Protein AF-A0A3M1PJK9-F1 (afdb_monomer)

Secondary structure (DSSP, 8-state):
--SHHHHHHHHHHS----TT-----SS-PPPEEEEEEEE-SGGGGSTTHHHHHHHHHHHHHHHPPTT-EEEEEEESSSEEEEEEEEE-STTHHHHHHHH----SS---HHHHHHHHHHHHHH---SEEEE-

Sequence (131 aa):
MRISAFALLALAFARPFFAGKGPATAWGSQPKAVVVLLDASFSMGFEGGREKALEQAADVLSSLRTGDKVTVMQFGETTRTLVEAGKEPGGVLEQVEAGYEITNQGTEYGQALLAAEAVLFESPFEAKEIY

pLDDT: mean 79.43, std 16.09, range [38.66, 93.56]

Solvent-accessible surface area (backbone atoms only — not comparable to full-atom values): 7599 Å² total; per-residue (Å²): 143,76,58,67,66,56,54,51,49,50,51,63,70,58,51,72,83,70,80,75,80,58,83,80,63,93,59,84,80,71,57,34,36,37,34,40,62,41,79,18,16,42,76,34,69,48,95,56,32,58,60,53,52,50,52,52,49,47,55,54,47,69,71,56,53,94,74,23,24,36,25,34,31,38,27,14,70,57,69,45,78,59,37,64,78,73,35,53,55,79,69,44,58,62,46,40,69,75,61,63,65,75,36,92,38,56,77,38,65,69,64,38,50,54,52,47,50,53,58,52,66,75,42,91,46,88,45,72,49,78,83

Foldseek 3Di:
DPCVVVVVVVVVVVVVPPPDPPPPPVPDDAAEEEEEEAEQEPVCPPPVSVVVSLVVVCVVLVPHDFRHWYWYWYFAPDIGTQRDTRDRSPCVSVSCNVRRHRDHGHHDVVNVVVVQVVSRVPDPDPHYYYD

Structure (mmCIF, N/CA/C/O backbone):
data_AF-A0A3M1PJK9-F1
#
_entry.id   AF-A0A3M1PJK9-F1
#
loop_
_atom_site.group_PDB
_atom_site.id
_atom_site.type_symbol
_atom_site.label_atom_id
_atom_site.label_alt_id
_atom_site.label_comp_id
_atom_site.label_asym_id
_atom_site.label_entity_id
_atom_site.label_seq_id
_atom_site.pdbx_PDB_ins_code
_atom_site.Cartn_x
_atom_site.Cartn_y
_atom_site.Cartn_z
_atom_site.occupancy
_atom_site.B_iso_or_equiv
_atom_site.auth_seq_id
_atom_site.auth_comp_id
_atom_site.auth_asym_id
_atom_site.auth_atom_id
_atom_site.pdbx_PDB_model_num
ATOM 1 N N . MET A 1 1 ? -14.010 -5.236 -34.464 1.00 48.84 1 MET A N 1
ATOM 2 C CA . MET A 1 1 ? -14.630 -5.945 -33.321 1.00 48.84 1 MET A CA 1
ATOM 3 C C . MET A 1 1 ? -13.647 -6.962 -32.721 1.00 48.84 1 MET A C 1
ATOM 5 O O . MET A 1 1 ? -13.830 -8.156 -32.892 1.00 48.84 1 MET A O 1
ATOM 9 N N . ARG A 1 2 ? -12.549 -6.513 -32.091 1.00 55.88 2 ARG A N 1
ATOM 10 C CA . ARG A 1 2 ? -11.578 -7.397 -31.393 1.00 55.88 2 ARG A CA 1
ATOM 11 C C . ARG A 1 2 ? -11.090 -6.836 -30.047 1.00 55.88 2 ARG A C 1
ATOM 13 O O . ARG A 1 2 ? -10.334 -7.497 -29.356 1.00 55.88 2 ARG A O 1
ATOM 20 N N . ILE A 1 3 ? -11.537 -5.636 -29.669 1.00 57.78 3 ILE A N 1
ATOM 21 C CA . ILE A 1 3 ? -11.106 -4.940 -28.443 1.00 57.78 3 ILE A CA 1
ATOM 22 C C . ILE A 1 3 ? -12.074 -5.217 -27.279 1.00 57.78 3 ILE A C 1
ATOM 24 O O . ILE A 1 3 ? -11.685 -5.153 -26.121 1.00 57.78 3 ILE A O 1
ATOM 28 N N . SER A 1 4 ? -13.315 -5.623 -27.566 1.00 55.41 4 SER A N 1
ATOM 29 C CA . SER A 1 4 ? -14.343 -5.858 -26.544 1.00 55.41 4 SER A CA 1
ATOM 30 C C . SER A 1 4 ? -13.980 -6.988 -25.573 1.00 55.41 4 SER A C 1
ATOM 32 O O . SER A 1 4 ? -14.262 -6.881 -24.387 1.00 55.41 4 SER A O 1
ATOM 34 N N . ALA A 1 5 ? -13.308 -8.043 -26.045 1.00 59.41 5 ALA A N 1
ATOM 35 C CA . ALA A 1 5 ? -12.879 -9.150 -25.187 1.00 59.41 5 ALA A CA 1
ATOM 36 C C . ALA A 1 5 ? -11.737 -8.743 -24.239 1.00 59.41 5 ALA A C 1
ATOM 38 O O . ALA A 1 5 ? -11.745 -9.122 -23.072 1.00 59.41 5 ALA A O 1
ATOM 39 N N . PHE A 1 6 ? -10.798 -7.917 -24.712 1.00 57.72 6 PHE A N 1
ATOM 40 C CA . PHE A 1 6 ? -9.717 -7.388 -23.879 1.00 57.72 6 PHE A CA 1
ATOM 41 C C . PHE A 1 6 ? -10.218 -6.353 -22.874 1.00 57.72 6 PHE A C 1
ATOM 43 O O . PHE A 1 6 ? -9.760 -6.362 -21.741 1.00 57.72 6 PHE A O 1
ATOM 50 N N . ALA A 1 7 ? -11.201 -5.524 -23.239 1.00 62.16 7 ALA A N 1
ATOM 51 C CA . ALA A 1 7 ? -11.848 -4.615 -22.293 1.00 62.16 7 ALA A CA 1
ATOM 52 C C . ALA A 1 7 ? -12.569 -5.378 -21.168 1.00 62.16 7 ALA A C 1
ATOM 54 O O . ALA A 1 7 ? -12.483 -4.977 -20.016 1.00 62.16 7 ALA A O 1
ATOM 55 N N . LEU A 1 8 ? -13.224 -6.505 -21.475 1.00 62.59 8 LEU A N 1
ATOM 56 C CA . LEU A 1 8 ? -13.864 -7.358 -20.466 1.00 62.59 8 LEU A CA 1
ATOM 57 C C . LEU A 1 8 ? -12.847 -8.080 -19.574 1.00 62.59 8 LEU A C 1
ATOM 59 O O . LEU A 1 8 ? -13.089 -8.217 -18.380 1.00 62.59 8 LEU A O 1
ATOM 63 N N . LEU A 1 9 ? -11.703 -8.497 -20.124 1.00 61.38 9 LEU A N 1
ATOM 64 C CA . LEU A 1 9 ? -10.612 -9.092 -19.348 1.00 61.38 9 LEU A CA 1
ATOM 65 C C . LEU A 1 9 ? -9.933 -8.048 -18.449 1.00 61.38 9 LEU A C 1
ATOM 67 O O . LEU A 1 9 ? -9.706 -8.307 -17.272 1.00 61.38 9 LEU A O 1
ATOM 71 N N . ALA A 1 10 ? -9.689 -6.847 -18.977 1.00 60.12 10 ALA A N 1
ATOM 72 C CA . ALA A 1 10 ? -9.209 -5.709 -18.208 1.00 60.12 10 ALA A CA 1
ATOM 73 C C . ALA A 1 10 ? -10.199 -5.335 -17.101 1.00 60.12 10 ALA A C 1
ATOM 75 O O . ALA A 1 10 ? -9.753 -5.081 -16.000 1.00 60.12 10 ALA A O 1
ATOM 76 N N . LEU A 1 11 ? -11.519 -5.383 -17.328 1.00 57.31 11 LEU A N 1
ATOM 77 C CA . LEU A 1 11 ? -12.526 -5.160 -16.278 1.00 57.31 11 LEU A CA 1
ATOM 78 C C . LEU A 1 11 ? -12.592 -6.309 -15.254 1.00 57.31 11 LEU A C 1
ATOM 80 O O . LEU A 1 11 ? -12.903 -6.081 -14.088 1.00 57.31 11 LEU A O 1
ATOM 84 N N . ALA A 1 12 ? -12.317 -7.544 -15.686 1.00 55.03 12 ALA A N 1
ATOM 85 C CA . ALA A 1 12 ? -12.294 -8.724 -14.825 1.00 55.03 12 ALA A CA 1
ATOM 86 C C . ALA A 1 12 ? -11.057 -8.767 -13.908 1.00 55.03 12 ALA A C 1
ATOM 88 O O . ALA A 1 12 ? -11.158 -9.286 -12.798 1.00 55.03 12 ALA A O 1
ATOM 89 N N . PHE A 1 13 ? -9.920 -8.206 -14.345 1.00 53.56 13 PHE A N 1
ATOM 90 C CA . PHE A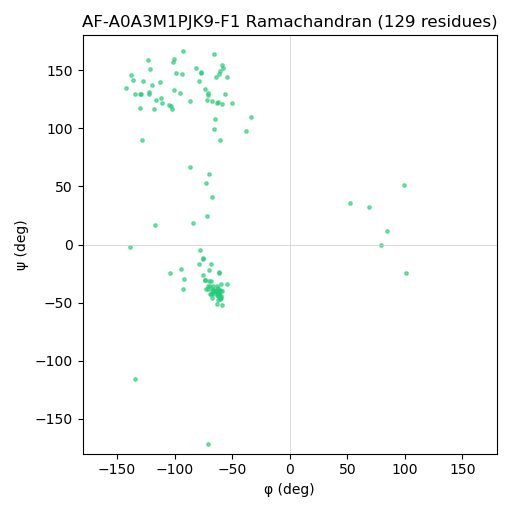 1 13 ? -8.708 -8.018 -13.529 1.00 53.56 13 PHE A CA 1
ATOM 91 C C . PHE A 1 13 ? -8.649 -6.668 -12.821 1.00 53.56 13 PHE A C 1
ATOM 93 O O . PHE A 1 13 ? -8.172 -6.605 -11.696 1.00 53.56 13 PHE A O 1
ATOM 100 N N . ALA A 1 14 ? -9.241 -5.619 -13.391 1.00 49.09 14 ALA A N 1
ATOM 101 C CA . ALA A 1 14 ? -9.563 -4.380 -12.691 1.00 49.09 14 ALA A CA 1
ATOM 102 C C . ALA A 1 14 ? -10.729 -4.586 -11.727 1.00 49.09 14 ALA A C 1
ATOM 104 O O . ALA A 1 14 ? -11.420 -3.611 -11.450 1.00 49.09 14 ALA A O 1
ATOM 105 N N . ARG A 1 15 ? -10.949 -5.838 -11.270 1.00 42.66 15 ARG A N 1
ATOM 106 C CA . ARG A 1 15 ? -11.836 -6.245 -10.190 1.00 42.66 15 ARG A CA 1
ATOM 107 C C . ARG A 1 15 ? -11.702 -5.154 -9.141 1.00 42.66 15 ARG A C 1
ATOM 109 O O . ARG A 1 15 ? -10.710 -5.154 -8.413 1.00 42.66 15 ARG A O 1
ATOM 116 N N . PRO A 1 16 ? -12.628 -4.183 -9.116 1.00 43.34 16 PRO A N 1
ATOM 117 C CA . PRO A 1 16 ? -12.522 -3.120 -8.156 1.00 43.34 16 PRO A CA 1
ATOM 118 C C . PRO A 1 16 ? -12.632 -3.868 -6.845 1.00 43.34 16 PRO A C 1
ATOM 120 O O . PRO A 1 16 ? -13.559 -4.670 -6.668 1.00 43.34 16 PRO A O 1
ATOM 123 N N . PHE A 1 17 ? -11.621 -3.728 -5.999 1.00 46.59 17 PHE A N 1
ATOM 124 C CA . PHE A 1 17 ? -11.563 -4.369 -4.699 1.00 46.59 17 PHE A CA 1
ATOM 125 C C . PHE A 1 17 ? -12.613 -3.689 -3.804 1.00 46.59 17 PHE A C 1
ATOM 127 O O . PHE A 1 17 ? -12.324 -3.098 -2.777 1.00 46.59 17 PHE A O 1
ATOM 134 N N . PHE A 1 18 ? -13.889 -3.762 -4.195 1.00 49.50 18 PHE A N 1
ATOM 135 C CA . PHE A 1 18 ? -15.044 -3.593 -3.334 1.00 49.50 18 PHE A CA 1
ATOM 136 C C . PHE A 1 18 ? -15.154 -4.851 -2.464 1.00 49.50 18 PHE A C 1
ATOM 138 O O . PHE A 1 18 ? -16.190 -5.516 -2.424 1.00 49.50 18 PHE A O 1
ATOM 145 N N . ALA A 1 19 ? -14.069 -5.212 -1.778 1.00 42.50 19 ALA A N 1
ATOM 146 C CA . ALA A 1 19 ? -14.172 -6.026 -0.590 1.00 42.50 19 ALA A CA 1
ATOM 147 C C . ALA A 1 19 ? -14.902 -5.155 0.443 1.00 42.50 19 ALA A C 1
ATOM 149 O O . ALA A 1 19 ? -14.334 -4.237 1.018 1.00 42.50 19 ALA A O 1
ATOM 150 N N . GLY A 1 20 ? -16.211 -5.379 0.591 1.00 41.50 20 GLY A N 1
ATOM 151 C CA . GLY A 1 20 ? -16.976 -4.834 1.712 1.00 41.50 20 GLY A CA 1
ATOM 152 C C . GLY A 1 20 ? -17.796 -3.567 1.459 1.00 41.50 20 GLY A C 1
ATOM 153 O O . GLY A 1 20 ? -17.799 -2.674 2.295 1.00 41.50 20 GLY A O 1
ATOM 154 N N . LYS A 1 21 ? -18.632 -3.516 0.414 1.00 42.66 21 LYS A N 1
ATOM 155 C CA . LYS A 1 21 ? -19.955 -2.876 0.593 1.00 42.66 21 LYS A CA 1
ATOM 156 C C . LYS A 1 21 ? -20.944 -3.918 1.112 1.00 42.66 21 LYS A C 1
ATOM 158 O O . LYS A 1 21 ? -21.887 -4.304 0.428 1.00 42.66 21 LYS A O 1
ATOM 163 N N . GLY A 1 22 ? -20.712 -4.379 2.343 1.00 42.59 22 GLY A N 1
ATOM 164 C CA . GLY A 1 22 ? -21.838 -4.784 3.180 1.00 42.59 22 GLY A CA 1
ATOM 165 C C . GLY A 1 22 ? -22.737 -3.557 3.375 1.00 42.59 22 GLY A C 1
ATOM 166 O O . GLY A 1 22 ? -22.224 -2.433 3.317 1.00 42.59 22 GLY A O 1
ATOM 167 N N . PRO A 1 23 ? -24.062 -3.716 3.535 1.00 38.66 23 PRO A N 1
ATOM 168 C CA . PRO A 1 23 ? -24.924 -2.581 3.836 1.00 38.66 23 PRO A CA 1
ATOM 169 C C . PRO A 1 23 ? -24.308 -1.833 5.015 1.00 38.66 23 PRO A C 1
ATOM 171 O O . PRO A 1 23 ? -24.047 -2.436 6.053 1.00 38.66 23 PRO A O 1
ATOM 174 N N . ALA A 1 24 ? -24.009 -0.548 4.812 1.00 44.88 24 ALA A N 1
ATOM 175 C CA . ALA A 1 24 ? -23.485 0.325 5.843 1.00 44.88 24 ALA A CA 1
ATOM 176 C C . ALA A 1 24 ? -24.524 0.389 6.966 1.00 44.88 24 ALA A C 1
ATOM 178 O O . ALA A 1 24 ? -25.438 1.212 6.951 1.00 44.88 24 ALA A O 1
ATOM 179 N N . THR A 1 25 ? -24.418 -0.519 7.930 1.00 40.47 25 THR A N 1
ATOM 180 C CA . THR A 1 25 ? -25.070 -0.356 9.214 1.00 40.47 25 THR A CA 1
ATOM 181 C C . THR A 1 25 ? -24.407 0.859 9.830 1.00 40.47 25 THR A C 1
ATOM 183 O O . THR A 1 25 ? -23.234 0.826 10.194 1.00 40.47 25 THR A O 1
ATOM 186 N N . ALA A 1 26 ? -25.159 1.954 9.880 1.00 44.25 26 ALA A N 1
ATOM 187 C CA . ALA A 1 26 ? -24.801 3.229 10.487 1.00 44.25 26 ALA A CA 1
ATOM 188 C C . ALA A 1 26 ? -24.686 3.133 12.026 1.00 44.25 26 ALA A C 1
ATOM 190 O O . ALA A 1 26 ? -25.121 4.022 12.753 1.00 44.25 26 ALA A O 1
ATOM 191 N N . TRP A 1 27 ? -24.106 2.041 12.523 1.00 40.69 27 TRP A N 1
ATOM 192 C CA . TRP A 1 27 ? -23.641 1.841 13.886 1.00 40.69 27 TRP A CA 1
ATOM 193 C C . TRP A 1 27 ? -22.138 1.624 13.791 1.00 40.69 27 TRP A C 1
ATOM 195 O O . TRP A 1 27 ? -21.690 0.723 13.089 1.00 40.69 27 TRP A O 1
ATOM 205 N N . GLY A 1 28 ? -21.389 2.547 14.400 1.00 51.06 28 GLY A N 1
ATOM 206 C CA . GLY A 1 28 ? -19.968 2.803 14.164 1.00 51.06 28 GLY A CA 1
ATOM 207 C C . GLY A 1 28 ? -19.151 1.562 13.828 1.00 51.06 28 GLY A C 1
ATOM 208 O O . GLY A 1 28 ? -18.911 0.721 14.687 1.00 51.06 28 GLY A O 1
ATOM 209 N N . SER A 1 29 ? -18.706 1.468 12.572 1.00 63.22 29 SER A N 1
ATOM 210 C CA . SER A 1 29 ? -17.739 0.447 12.178 1.00 63.22 29 SER A CA 1
ATOM 211 C C . SER A 1 29 ? -16.488 0.630 13.037 1.00 63.22 29 SER A C 1
ATOM 213 O O . SER A 1 29 ? -15.916 1.727 13.052 1.00 63.22 29 SER A O 1
ATOM 215 N N . GLN A 1 30 ? -16.140 -0.425 13.778 1.00 77.19 30 GLN A N 1
ATOM 216 C CA . GLN A 1 30 ? -14.979 -0.471 14.658 1.00 77.19 30 GLN A CA 1
ATOM 217 C C . GLN A 1 30 ? -13.697 -0.192 13.865 1.00 77.19 30 GLN A C 1
ATOM 219 O O . GLN A 1 30 ? -13.656 -0.473 12.662 1.00 77.19 30 GLN A O 1
ATOM 224 N N . PRO A 1 31 ? -12.660 0.358 14.519 1.00 85.94 31 PRO A N 1
ATOM 225 C CA . PRO A 1 31 ? -11.363 0.517 13.885 1.00 85.94 31 PRO A CA 1
ATOM 226 C C . PRO A 1 31 ? -10.850 -0.813 13.325 1.00 85.94 31 PRO A C 1
ATOM 228 O O . PRO A 1 31 ? -11.075 -1.871 13.924 1.00 85.94 31 PRO A O 1
ATOM 231 N N . LYS A 1 32 ? -10.159 -0.752 12.189 1.00 89.12 32 LYS A N 1
ATOM 232 C CA . LYS A 1 32 ? -9.620 -1.931 11.500 1.00 89.12 32 LYS A CA 1
ATOM 233 C C . LYS A 1 32 ? -8.112 -1.854 11.295 1.00 89.12 32 LYS A C 1
ATOM 235 O O . LYS A 1 32 ? -7.527 -0.771 11.291 1.00 89.12 32 LYS A O 1
ATOM 240 N N . ALA A 1 33 ? -7.499 -3.017 11.101 1.00 90.69 33 ALA A N 1
ATOM 241 C CA . ALA A 1 33 ? -6.118 -3.146 10.659 1.00 90.69 33 ALA A CA 1
ATOM 242 C C . ALA A 1 33 ? -6.065 -3.329 9.141 1.00 90.69 33 ALA A C 1
ATOM 244 O O . ALA A 1 33 ? -6.765 -4.178 8.591 1.00 90.69 33 ALA A O 1
ATOM 245 N N . VAL A 1 34 ? -5.230 -2.541 8.475 1.00 91.56 34 VAL A N 1
ATOM 246 C CA . VAL A 1 34 ? -5.120 -2.496 7.019 1.00 91.56 34 VAL A CA 1
ATOM 247 C C . VAL A 1 34 ? -3.660 -2.650 6.621 1.00 91.56 34 VAL A C 1
ATOM 249 O O . VAL A 1 34 ? -2.803 -1.932 7.132 1.00 91.56 34 VAL A O 1
ATOM 252 N N . VAL A 1 35 ? -3.373 -3.562 5.696 1.00 92.31 35 VAL A N 1
ATOM 253 C CA . VAL A 1 35 ? -2.062 -3.652 5.043 1.00 92.31 35 VAL A CA 1
ATOM 254 C C . VAL A 1 35 ? -2.220 -3.264 3.580 1.00 92.31 35 VAL A C 1
ATOM 256 O O . VAL A 1 35 ? -3.060 -3.827 2.890 1.00 92.31 35 VAL A O 1
ATOM 259 N N . VAL A 1 36 ? -1.422 -2.306 3.114 1.00 92.31 36 VAL A N 1
ATOM 260 C CA . VAL A 1 36 ? -1.364 -1.904 1.701 1.00 92.31 36 VAL A CA 1
ATOM 261 C C . VAL A 1 36 ? -0.081 -2.462 1.094 1.00 92.31 36 VAL A C 1
ATOM 263 O O . VAL A 1 36 ? 1.013 -2.141 1.569 1.00 92.31 36 VAL A O 1
ATOM 266 N N . LEU A 1 37 ? -0.211 -3.295 0.064 1.00 92.62 37 LEU A N 1
ATOM 267 C CA . LEU A 1 37 ? 0.896 -3.902 -0.666 1.00 92.62 37 LEU A CA 1
ATOM 268 C C . LEU A 1 37 ? 1.116 -3.164 -1.995 1.00 92.62 37 LEU A C 1
ATOM 270 O O . LEU A 1 37 ? 0.273 -3.185 -2.886 1.00 92.62 37 LEU A O 1
ATOM 274 N N . LEU A 1 38 ? 2.283 -2.542 -2.159 1.00 91.75 38 LEU A N 1
ATOM 275 C CA . LEU A 1 38 ? 2.656 -1.819 -3.375 1.00 91.75 38 LEU A CA 1
ATOM 276 C C . LEU A 1 38 ? 3.637 -2.634 -4.216 1.00 91.75 38 LEU A C 1
ATOM 278 O O . LEU A 1 38 ? 4.752 -2.920 -3.779 1.00 91.75 38 LEU A O 1
ATOM 282 N N . ASP A 1 39 ? 3.241 -2.972 -5.441 1.00 90.50 39 ASP A N 1
ATOM 283 C CA . ASP A 1 39 ? 4.124 -3.651 -6.391 1.00 90.50 39 ASP A CA 1
ATOM 284 C C . ASP A 1 39 ? 5.247 -2.695 -6.814 1.00 90.50 39 ASP A C 1
ATOM 286 O O . ASP A 1 39 ? 4.998 -1.590 -7.288 1.00 90.50 39 ASP A O 1
ATOM 290 N N . ALA A 1 40 ? 6.492 -3.104 -6.614 1.00 89.81 40 ALA A N 1
ATOM 291 C CA . ALA A 1 40 ? 7.701 -2.367 -6.951 1.00 89.81 40 ALA A CA 1
ATOM 292 C C . ALA A 1 40 ? 8.543 -3.108 -8.002 1.00 89.81 40 ALA A C 1
ATOM 294 O O . ALA A 1 40 ? 9.731 -2.829 -8.143 1.00 89.81 40 ALA A O 1
ATOM 295 N N . SER A 1 41 ? 7.978 -4.085 -8.708 1.00 88.31 41 SER A N 1
ATOM 296 C CA . SER A 1 41 ? 8.675 -4.857 -9.739 1.00 88.31 41 SER A CA 1
ATOM 297 C C . SER A 1 41 ? 9.078 -4.011 -10.949 1.00 88.31 41 SER A C 1
ATOM 299 O O . SER A 1 41 ? 8.540 -2.931 -11.199 1.00 88.31 41 SER A O 1
ATOM 301 N N . PHE A 1 42 ? 9.990 -4.542 -11.766 1.00 83.31 42 PHE A N 1
ATOM 302 C CA . PHE A 1 42 ? 10.504 -3.853 -12.953 1.00 83.31 42 PHE A CA 1
ATOM 303 C C . PHE A 1 42 ? 9.400 -3.389 -13.920 1.00 83.31 42 PHE A C 1
ATOM 305 O O . PHE A 1 42 ? 9.508 -2.319 -14.520 1.00 83.31 42 PHE A O 1
ATOM 312 N N . SER A 1 43 ? 8.304 -4.146 -14.048 1.00 80.31 43 SER A N 1
ATOM 313 C CA . SER A 1 43 ? 7.163 -3.778 -14.898 1.00 80.31 43 SER A CA 1
ATOM 314 C C . SER A 1 43 ? 6.475 -2.477 -14.482 1.00 80.31 43 SER A C 1
ATOM 316 O O . SER A 1 43 ? 5.894 -1.806 -15.332 1.00 80.31 43 SER A O 1
ATOM 318 N N . MET A 1 44 ? 6.578 -2.082 -13.212 1.00 83.06 44 MET A N 1
ATOM 319 C CA . MET A 1 44 ? 5.969 -0.854 -12.693 1.00 83.06 44 MET A CA 1
ATOM 320 C C . MET A 1 44 ? 6.727 0.416 -13.107 1.00 83.06 44 MET A C 1
ATOM 322 O O . MET A 1 44 ? 6.201 1.521 -12.983 1.00 83.06 44 MET A O 1
ATOM 326 N N . GLY A 1 45 ? 7.944 0.280 -13.643 1.00 78.38 45 GLY A N 1
ATOM 327 C CA . GLY A 1 45 ? 8.721 1.402 -14.178 1.00 78.38 45 GLY A CA 1
ATOM 328 C C . GLY A 1 45 ? 8.229 1.913 -15.535 1.00 78.38 45 GLY A C 1
ATOM 329 O O . GLY A 1 45 ? 8.660 2.974 -15.986 1.00 78.38 45 GLY A O 1
ATOM 330 N N . PHE A 1 46 ? 7.330 1.183 -16.198 1.00 76.44 46 PHE A N 1
ATOM 331 C CA . PHE A 1 46 ? 6.792 1.562 -17.502 1.00 76.44 46 PHE A CA 1
ATOM 332 C C . PHE A 1 46 ? 5.481 2.350 -17.356 1.00 76.44 46 PHE A C 1
ATOM 334 O O . PHE A 1 46 ? 4.690 2.116 -16.448 1.00 76.44 46 PHE A O 1
ATOM 341 N N . GLU A 1 47 ? 5.246 3.299 -18.269 1.00 79.00 47 GLU A N 1
ATOM 342 C CA . GLU A 1 47 ? 3.981 4.050 -18.401 1.00 79.00 47 GLU A CA 1
ATOM 343 C C . GLU A 1 47 ? 3.454 4.730 -17.117 1.00 79.00 47 GLU A C 1
ATOM 345 O O . GLU A 1 47 ? 2.237 4.807 -16.893 1.00 79.00 47 GLU A O 1
ATOM 350 N N . GLY A 1 48 ? 4.362 5.232 -16.275 1.00 82.06 48 GLY A N 1
ATOM 351 C CA . GLY A 1 48 ? 4.008 5.937 -15.040 1.00 82.06 48 GLY A CA 1
ATOM 352 C C . GLY A 1 48 ? 3.382 5.033 -13.973 1.00 82.06 48 GLY A C 1
ATOM 353 O O . GLY A 1 48 ? 2.470 5.445 -13.256 1.00 82.06 48 GLY A O 1
ATOM 354 N N . GLY A 1 49 ? 3.793 3.760 -13.915 1.00 85.19 49 GLY A N 1
ATOM 355 C CA . GLY A 1 49 ? 3.276 2.798 -12.940 1.00 85.19 49 GLY A CA 1
ATOM 356 C C . GLY A 1 49 ? 3.526 3.223 -11.492 1.00 85.19 49 GLY A C 1
ATOM 357 O O . GLY A 1 49 ? 2.656 3.019 -10.649 1.00 85.19 49 GLY A O 1
ATOM 358 N N . ARG A 1 50 ? 4.649 3.902 -11.217 1.00 86.94 50 ARG A N 1
ATOM 359 C CA . ARG A 1 50 ? 4.929 4.494 -9.902 1.00 86.94 50 ARG A CA 1
ATOM 360 C C . ARG A 1 50 ? 3.851 5.499 -9.501 1.00 86.94 50 ARG A C 1
ATOM 362 O O . ARG A 1 50 ? 3.307 5.405 -8.407 1.00 86.94 50 ARG A O 1
ATOM 369 N N . GLU A 1 51 ? 3.559 6.460 -10.370 1.00 87.69 51 GLU A N 1
ATOM 370 C CA . GLU A 1 51 ? 2.593 7.526 -10.103 1.00 87.69 51 GLU A CA 1
ATOM 371 C C . GLU A 1 51 ? 1.194 6.943 -9.896 1.00 87.69 51 GLU A C 1
ATOM 373 O O . GLU A 1 51 ? 0.517 7.311 -8.942 1.00 87.69 51 GLU A O 1
ATOM 378 N N . LYS A 1 52 ? 0.801 5.962 -10.718 1.00 85.88 52 LYS A N 1
ATOM 379 C CA . LYS A 1 52 ? -0.477 5.248 -10.572 1.00 85.88 52 LYS A CA 1
ATOM 380 C C . LYS A 1 52 ? -0.569 4.467 -9.261 1.00 85.88 52 LYS A C 1
ATOM 382 O O . LYS A 1 52 ? -1.621 4.469 -8.631 1.00 85.88 52 LYS A O 1
ATOM 387 N N . ALA A 1 53 ? 0.508 3.802 -8.841 1.00 87.75 53 ALA A N 1
ATOM 388 C CA . ALA A 1 53 ? 0.535 3.074 -7.574 1.00 87.75 53 ALA A CA 1
ATOM 389 C C . ALA A 1 53 ? 0.405 4.025 -6.377 1.00 87.75 53 ALA A C 1
ATOM 391 O O . ALA A 1 53 ? -0.327 3.730 -5.435 1.00 87.75 53 ALA A O 1
ATOM 392 N N . LEU A 1 54 ? 1.066 5.187 -6.430 1.00 88.81 54 LEU A N 1
ATOM 393 C CA . LEU A 1 54 ? 0.940 6.225 -5.406 1.00 88.81 54 LEU A CA 1
ATOM 394 C C . LEU A 1 54 ? -0.463 6.846 -5.385 1.00 88.81 54 LEU A C 1
ATOM 396 O O . LEU A 1 54 ? -1.012 7.044 -4.306 1.00 88.81 54 LEU A O 1
ATOM 400 N N . GLU A 1 55 ? -1.068 7.091 -6.548 1.00 88.50 55 GLU A N 1
ATOM 401 C CA . GLU A 1 55 ? -2.451 7.573 -6.662 1.00 88.50 55 GLU A CA 1
ATOM 402 C C . GLU A 1 55 ? -3.439 6.571 -6.041 1.00 88.50 55 GLU A C 1
ATOM 404 O O . GLU A 1 55 ? -4.251 6.936 -5.194 1.00 88.50 55 GLU A O 1
ATOM 409 N N . GLN A 1 56 ? -3.305 5.281 -6.361 1.00 87.94 56 GLN A N 1
ATOM 410 C CA . GLN A 1 56 ? -4.126 4.224 -5.763 1.00 87.94 56 GLN A CA 1
ATOM 411 C C . GLN A 1 56 ? -3.896 4.084 -4.253 1.00 87.94 56 GLN A C 1
ATOM 413 O O . GLN A 1 56 ? -4.849 3.893 -3.495 1.00 87.94 56 GLN A O 1
ATOM 418 N N . ALA A 1 57 ? -2.648 4.208 -3.793 1.00 88.81 57 ALA A N 1
ATOM 419 C CA . ALA A 1 57 ? -2.336 4.216 -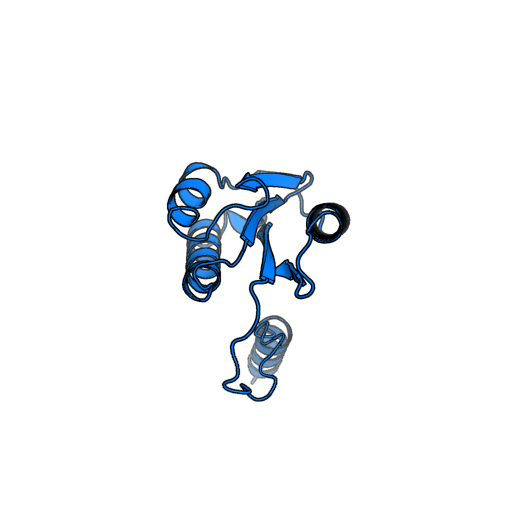2.370 1.00 88.81 57 ALA A CA 1
ATOM 420 C C . ALA A 1 57 ? -2.994 5.412 -1.665 1.00 88.81 57 ALA A C 1
ATOM 422 O O . ALA A 1 57 ? -3.571 5.246 -0.591 1.00 88.81 57 ALA A O 1
ATOM 423 N N . ALA A 1 58 ? -2.960 6.600 -2.273 1.00 88.38 58 ALA A N 1
ATOM 424 C CA . ALA A 1 58 ? -3.614 7.796 -1.752 1.00 88.38 58 ALA A CA 1
ATOM 425 C C . ALA A 1 58 ? -5.137 7.616 -1.654 1.00 88.38 58 ALA A C 1
ATOM 427 O O . ALA A 1 58 ? -5.730 7.955 -0.626 1.00 88.38 58 ALA A O 1
ATOM 428 N N . ASP A 1 59 ? -5.764 7.013 -2.664 1.00 88.00 59 ASP A N 1
ATOM 429 C CA . ASP A 1 59 ? -7.194 6.698 -2.654 1.00 88.00 59 ASP A CA 1
ATOM 430 C C . ASP A 1 59 ? -7.560 5.749 -1.502 1.00 88.00 59 ASP A C 1
ATOM 432 O O . ASP A 1 59 ? -8.506 6.011 -0.755 1.00 88.00 59 ASP A O 1
ATOM 436 N N . VAL A 1 60 ? -6.780 4.681 -1.291 1.00 87.44 60 VAL A N 1
ATOM 437 C CA . VAL A 1 60 ? -6.996 3.752 -0.169 1.00 87.44 60 VAL A CA 1
ATOM 438 C C . VAL A 1 60 ? -6.812 4.469 1.166 1.00 87.44 60 VAL A C 1
ATOM 440 O O . VAL A 1 60 ? -7.709 4.418 2.008 1.00 87.44 60 VAL A O 1
ATOM 443 N N . LEU A 1 61 ? -5.698 5.178 1.358 1.00 86.75 61 LEU A N 1
ATOM 444 C CA . LEU A 1 61 ? -5.378 5.868 2.610 1.00 86.75 61 LEU A CA 1
ATOM 445 C C . LEU A 1 61 ? -6.399 6.960 2.956 1.00 86.75 61 LEU A C 1
ATOM 447 O O . LEU A 1 61 ? -6.750 7.111 4.125 1.00 86.75 61 LEU A O 1
ATOM 451 N N . SER A 1 62 ? -6.916 7.683 1.958 1.00 87.44 62 SER A N 1
ATOM 452 C CA . SER A 1 62 ? -7.947 8.713 2.151 1.00 87.44 62 SER A CA 1
ATOM 453 C C . SER A 1 62 ? -9.320 8.141 2.520 1.00 87.44 62 SER A C 1
ATOM 455 O O . SER A 1 62 ? -10.140 8.837 3.121 1.00 87.44 62 SER A O 1
ATOM 457 N N . SER A 1 63 ? -9.571 6.866 2.204 1.00 86.88 63 SER A N 1
ATOM 458 C CA . SER A 1 63 ? -10.791 6.158 2.603 1.00 86.88 63 SER A CA 1
ATOM 459 C C . SER A 1 63 ? -10.764 5.668 4.058 1.00 86.88 63 SER A C 1
ATOM 461 O O . SER A 1 63 ? -11.817 5.344 4.620 1.00 86.88 63 SER A O 1
ATOM 463 N N . LEU A 1 64 ? -9.577 5.614 4.679 1.00 86.50 64 LEU A N 1
ATOM 464 C CA . LEU A 1 64 ? -9.402 5.175 6.061 1.00 86.50 64 LEU A CA 1
ATOM 465 C C . LEU A 1 64 ? -9.822 6.268 7.045 1.00 86.50 64 LEU A C 1
ATOM 467 O O . LEU A 1 64 ? -9.682 7.466 6.798 1.00 86.50 64 LEU A O 1
ATOM 471 N N . ARG A 1 65 ? -10.340 5.849 8.198 1.00 86.31 65 ARG A N 1
ATOM 472 C CA . ARG A 1 65 ? -10.812 6.759 9.247 1.00 86.31 65 ARG A CA 1
ATOM 473 C C . ARG A 1 65 ? -9.772 6.896 10.350 1.00 86.31 65 ARG A C 1
ATOM 475 O O . ARG A 1 65 ? -8.926 6.031 10.560 1.00 86.31 65 ARG A O 1
ATOM 482 N N . THR A 1 66 ? -9.881 7.973 11.121 1.00 83.62 66 THR A N 1
ATOM 483 C CA . THR A 1 66 ? -9.119 8.122 12.365 1.00 83.62 66 THR A CA 1
ATOM 484 C C . THR A 1 66 ? -9.388 6.934 13.291 1.00 83.62 66 THR A C 1
ATOM 486 O O . THR A 1 66 ? -10.542 6.592 13.549 1.00 83.62 66 THR A O 1
ATOM 489 N N . GLY A 1 67 ? -8.318 6.313 13.787 1.00 85.75 67 GLY A N 1
ATOM 490 C CA . GLY A 1 67 ? -8.369 5.096 14.598 1.00 85.75 67 GLY A CA 1
ATOM 491 C C . GLY A 1 67 ? -8.036 3.817 13.827 1.00 85.75 67 GLY A C 1
ATOM 492 O O . GLY A 1 67 ? -7.536 2.881 14.453 1.00 85.75 67 GLY A O 1
ATOM 493 N N . ASP A 1 68 ? -8.228 3.791 12.502 1.00 89.25 68 ASP A N 1
ATOM 494 C CA . ASP A 1 68 ? -7.757 2.683 11.665 1.00 89.25 68 ASP A CA 1
ATOM 495 C C . ASP A 1 68 ? -6.228 2.618 11.713 1.00 89.25 68 ASP A C 1
ATOM 497 O O . ASP A 1 68 ? -5.543 3.642 11.817 1.00 89.25 68 ASP A O 1
ATOM 501 N N . LYS A 1 69 ? -5.688 1.402 11.677 1.00 91.50 69 LYS A N 1
ATOM 502 C CA . LYS A 1 69 ? -4.250 1.161 11.729 1.00 91.50 69 LYS A CA 1
ATOM 503 C C . LYS A 1 69 ? -3.772 0.651 10.393 1.00 91.50 69 LYS A C 1
ATOM 505 O O . LYS A 1 69 ? -4.243 -0.384 9.933 1.00 91.50 69 LYS A O 1
ATOM 510 N N . VAL A 1 70 ? -2.830 1.368 9.798 1.00 92.88 70 VAL A N 1
ATOM 511 C CA . VAL A 1 70 ? -2.282 1.037 8.49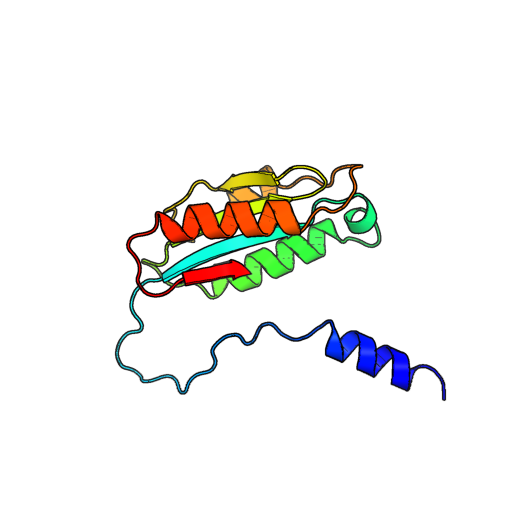1 1.00 92.88 70 VAL A CA 1
ATOM 512 C C . VAL A 1 70 ? -0.821 0.620 8.597 1.00 92.88 70 VAL A C 1
ATOM 514 O O . VAL A 1 70 ? -0.039 1.202 9.350 1.00 92.88 70 VAL A O 1
ATOM 517 N N . THR A 1 71 ? -0.483 -0.393 7.814 1.00 92.62 71 THR A N 1
ATOM 518 C CA . THR A 1 71 ? 0.877 -0.808 7.478 1.00 92.62 71 THR A CA 1
ATOM 519 C C . THR A 1 71 ? 1.005 -0.698 5.967 1.00 92.62 71 THR A C 1
ATOM 521 O O . THR A 1 71 ? 0.097 -1.110 5.245 1.00 92.62 71 THR A O 1
ATOM 524 N N . VAL A 1 72 ? 2.120 -0.177 5.466 1.00 92.69 72 VAL A N 1
ATOM 525 C CA . VAL A 1 72 ? 2.377 -0.138 4.020 1.00 92.69 72 VAL A CA 1
ATOM 526 C C . VAL A 1 72 ? 3.669 -0.872 3.732 1.00 92.69 72 VAL A C 1
ATOM 528 O O . VAL A 1 72 ? 4.695 -0.618 4.367 1.00 92.69 72 VAL A O 1
ATOM 531 N N . MET A 1 73 ? 3.619 -1.786 2.774 1.00 92.81 73 MET A N 1
ATOM 532 C CA . MET A 1 73 ? 4.752 -2.596 2.357 1.00 92.81 73 MET A CA 1
ATOM 533 C C . MET A 1 73 ? 4.900 -2.463 0.849 1.00 92.81 73 MET A C 1
ATOM 535 O O . MET A 1 73 ? 3.911 -2.449 0.125 1.00 92.81 73 MET A O 1
ATOM 539 N N . GLN A 1 74 ? 6.134 -2.383 0.371 1.00 93.56 74 GLN A N 1
ATOM 540 C CA . GLN A 1 74 ? 6.426 -2.587 -1.039 1.00 93.56 74 GLN A CA 1
ATOM 541 C C . GLN A 1 74 ? 6.920 -4.012 -1.258 1.00 93.56 74 GLN A C 1
ATOM 543 O O . GLN A 1 74 ? 7.608 -4.569 -0.398 1.00 93.56 74 GLN A O 1
ATOM 548 N N . PHE A 1 75 ? 6.622 -4.590 -2.413 1.00 91.31 75 PHE A N 1
ATOM 549 C CA . PHE A 1 75 ? 7.096 -5.919 -2.767 1.00 91.31 75 PHE A CA 1
ATOM 550 C C . PHE A 1 75 ? 7.590 -5.979 -4.210 1.00 91.31 75 PHE A C 1
ATOM 552 O O . PHE A 1 75 ? 7.029 -5.374 -5.115 1.00 91.31 75 PHE A O 1
ATOM 559 N N . GLY A 1 76 ? 8.665 -6.728 -4.408 1.00 88.50 76 GLY A N 1
ATOM 560 C CA . GLY A 1 76 ? 9.135 -7.201 -5.704 1.00 88.50 76 GLY A CA 1
ATOM 561 C C . GLY A 1 76 ? 9.484 -8.670 -5.533 1.00 88.50 76 GLY A C 1
ATOM 562 O O . GLY A 1 76 ? 8.630 -9.467 -5.160 1.00 88.50 76 GLY A O 1
ATOM 563 N N . GLU A 1 77 ? 10.756 -9.020 -5.691 1.00 85.12 77 GLU A N 1
ATOM 564 C CA . GLU A 1 77 ? 11.274 -10.338 -5.296 1.00 85.12 77 GLU A CA 1
ATOM 565 C C . GLU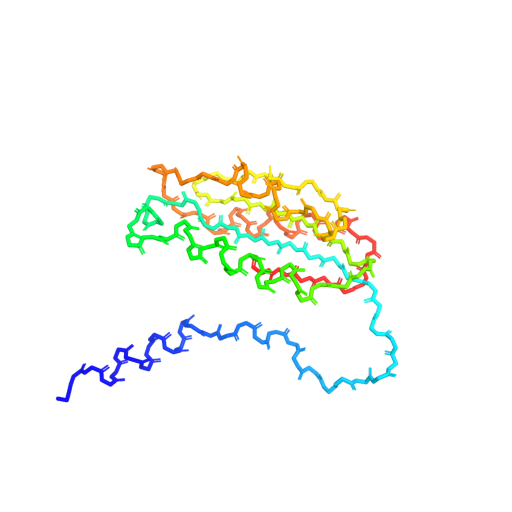 A 1 77 ? 11.425 -10.449 -3.769 1.00 85.12 77 GLU A C 1
ATOM 567 O O . GLU A 1 77 ? 11.333 -11.528 -3.188 1.00 85.12 77 GLU A O 1
ATOM 572 N N . THR A 1 78 ? 11.610 -9.307 -3.105 1.00 84.38 78 THR A N 1
ATOM 573 C CA . THR A 1 78 ? 11.619 -9.185 -1.645 1.00 84.38 78 THR A CA 1
ATOM 574 C C . THR A 1 78 ? 10.543 -8.210 -1.185 1.00 84.38 78 THR A C 1
ATOM 576 O O . THR A 1 78 ? 10.173 -7.288 -1.914 1.00 84.38 78 THR A O 1
ATOM 579 N N . THR A 1 79 ? 10.025 -8.419 0.026 1.00 90.00 79 THR A N 1
ATOM 580 C CA . THR A 1 79 ? 9.042 -7.521 0.644 1.00 90.00 79 THR A CA 1
ATOM 581 C C . THR A 1 79 ? 9.735 -6.618 1.657 1.00 90.00 79 THR A C 1
ATOM 583 O O . THR A 1 79 ? 10.522 -7.089 2.478 1.00 90.00 79 THR A O 1
ATOM 586 N N . ARG A 1 80 ? 9.440 -5.319 1.609 1.00 92.06 80 ARG A N 1
ATOM 587 C CA . ARG A 1 80 ? 9.992 -4.301 2.504 1.00 92.06 80 ARG A CA 1
ATOM 588 C C . ARG A 1 80 ? 8.870 -3.451 3.087 1.00 92.06 80 ARG A C 1
ATOM 590 O O . ARG A 1 80 ? 8.072 -2.881 2.351 1.00 92.06 80 ARG A O 1
ATOM 597 N N . THR A 1 81 ? 8.867 -3.291 4.403 1.00 92.88 81 THR A N 1
ATOM 598 C CA . THR A 1 81 ? 7.965 -2.366 5.096 1.00 92.88 81 THR A CA 1
ATOM 599 C C . THR A 1 81 ? 8.393 -0.918 4.840 1.00 92.88 81 THR A C 1
ATOM 601 O O . THR A 1 81 ? 9.546 -0.555 5.074 1.00 92.88 81 THR A O 1
ATOM 604 N N . LEU A 1 82 ? 7.471 -0.098 4.333 1.00 91.31 82 LEU A N 1
ATOM 605 C CA . LEU A 1 82 ? 7.642 1.351 4.175 1.00 91.31 82 LEU A CA 1
ATOM 606 C C . LEU A 1 82 ? 7.104 2.103 5.392 1.00 91.31 82 LEU A C 1
ATOM 608 O O . LEU A 1 82 ? 7.690 3.091 5.835 1.00 91.31 82 LEU A O 1
ATOM 612 N N . VAL A 1 83 ? 5.989 1.609 5.931 1.00 92.31 83 VAL A N 1
ATOM 613 C CA . VAL A 1 83 ? 5.300 2.168 7.090 1.00 92.31 83 VAL A CA 1
ATOM 614 C C . VAL A 1 83 ? 5.034 1.044 8.071 1.00 92.31 83 VAL A C 1
ATOM 616 O O . VAL A 1 83 ? 4.327 0.091 7.749 1.00 92.31 83 VAL A O 1
ATOM 619 N N . GLU A 1 84 ? 5.631 1.172 9.254 1.00 89.81 84 GLU A N 1
ATOM 620 C CA . GLU A 1 84 ? 5.511 0.212 10.350 1.00 89.81 84 GLU A CA 1
ATOM 621 C C . GLU A 1 84 ? 4.062 0.007 10.795 1.00 89.81 84 GLU A C 1
ATOM 623 O O . GLU A 1 84 ? 3.217 0.896 10.666 1.00 89.81 84 GLU A O 1
ATOM 628 N N . ALA A 1 85 ? 3.792 -1.160 11.376 1.00 83.12 85 ALA A N 1
ATOM 629 C CA . ALA A 1 85 ? 2.453 -1.520 11.809 1.00 83.12 85 ALA A CA 1
ATOM 630 C C . ALA A 1 85 ? 1.896 -0.577 12.886 1.00 83.12 85 ALA A C 1
ATOM 632 O O . ALA A 1 85 ? 2.614 -0.076 13.756 1.00 83.12 85 ALA A O 1
ATOM 633 N N . GLY A 1 86 ? 0.579 -0.358 12.855 1.00 77.50 86 GLY A N 1
ATOM 634 C CA . GLY A 1 86 ? -0.106 0.407 13.900 1.00 77.50 86 GLY A CA 1
ATOM 635 C C . GLY A 1 86 ? -0.077 1.927 13.716 1.00 77.50 86 GLY A C 1
ATOM 636 O O . GLY A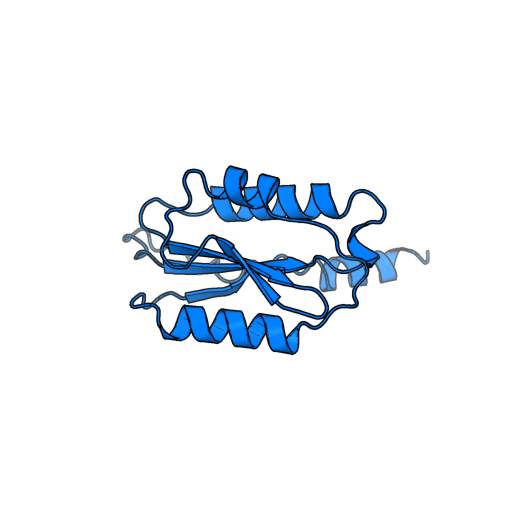 1 86 ? -0.447 2.651 14.648 1.00 77.50 86 GLY A O 1
ATOM 637 N N . LYS A 1 87 ? 0.343 2.433 12.551 1.00 87.31 87 LYS A N 1
ATOM 638 C CA . LYS A 1 87 ? 0.315 3.870 12.246 1.00 87.31 87 LYS A CA 1
ATOM 639 C C . LYS A 1 87 ? -1.095 4.332 11.901 1.00 87.31 87 LYS A C 1
ATOM 641 O O . LYS A 1 87 ? -1.904 3.569 11.384 1.00 87.31 87 LYS A O 1
ATOM 646 N N . GLU A 1 88 ? -1.401 5.581 12.230 1.00 87.56 88 GLU A N 1
ATOM 647 C CA . GLU A 1 88 ? -2.650 6.206 11.789 1.00 87.56 88 GLU A CA 1
ATOM 648 C C . GLU A 1 88 ? -2.498 6.725 10.358 1.00 87.56 88 GLU A C 1
ATOM 650 O O . GLU A 1 88 ? -1.387 7.102 9.999 1.00 87.56 88 GLU A O 1
ATOM 655 N N . PRO A 1 89 ? -3.574 6.801 9.554 1.00 84.62 89 PRO A N 1
ATOM 656 C CA . PRO A 1 89 ? -3.479 7.162 8.136 1.00 84.62 89 PRO A CA 1
ATOM 657 C C . PRO A 1 89 ? -2.903 8.563 7.869 1.00 84.62 89 PRO A C 1
ATOM 659 O O . PRO A 1 89 ? -2.372 8.824 6.790 1.00 84.62 89 PRO A O 1
ATOM 662 N N . GLY A 1 90 ? -2.989 9.480 8.840 1.00 87.00 90 GLY A N 1
ATOM 663 C CA . GLY A 1 90 ? -2.456 10.837 8.709 1.00 87.00 90 GLY A CA 1
ATOM 664 C C . GLY A 1 90 ? -0.934 10.848 8.531 1.00 87.00 90 GLY A C 1
ATOM 665 O O . GLY A 1 90 ? -0.208 10.361 9.393 1.00 87.00 90 GLY A O 1
ATOM 666 N N . GLY A 1 91 ? -0.453 11.420 7.422 1.00 85.38 91 GLY A N 1
ATOM 667 C CA . GLY A 1 91 ? 0.980 11.528 7.102 1.00 85.38 91 GLY A CA 1
ATOM 668 C C . GLY A 1 91 ? 1.618 10.249 6.542 1.00 85.38 91 GLY A C 1
ATOM 669 O O . GLY A 1 91 ? 2.795 10.249 6.196 1.00 85.38 91 GLY A O 1
ATOM 670 N N . VAL A 1 92 ? 0.853 9.159 6.405 1.00 91.00 92 VAL A N 1
ATOM 671 C CA . VAL A 1 92 ? 1.351 7.889 5.846 1.00 91.00 92 VAL A CA 1
ATOM 672 C C . VAL A 1 92 ? 1.699 8.035 4.372 1.00 91.00 92 VAL A C 1
ATOM 674 O O . VAL A 1 92 ? 2.716 7.500 3.940 1.00 91.00 92 VAL A O 1
ATOM 677 N N . LEU A 1 93 ? 0.905 8.796 3.613 1.00 90.88 93 LEU A N 1
ATOM 678 C CA . LEU A 1 93 ? 1.151 9.005 2.187 1.00 90.88 93 LEU A CA 1
ATOM 679 C C . LEU A 1 93 ? 2.518 9.655 1.935 1.00 90.88 93 LEU A C 1
ATOM 681 O O . LEU A 1 93 ? 3.266 9.160 1.107 1.00 90.88 93 LEU A O 1
ATOM 685 N N . GLU A 1 94 ? 2.890 10.677 2.708 1.00 91.00 94 GLU A N 1
ATOM 686 C CA . GLU A 1 94 ? 4.190 11.358 2.583 1.00 91.00 94 GLU A CA 1
ATOM 687 C C . GLU A 1 94 ? 5.361 10.390 2.828 1.00 91.00 94 GLU A C 1
ATOM 689 O O . GLU A 1 94 ? 6.369 10.409 2.120 1.00 91.00 94 GLU A O 1
ATOM 694 N N . GLN A 1 95 ? 5.217 9.494 3.813 1.00 91.69 95 GLN A N 1
ATOM 695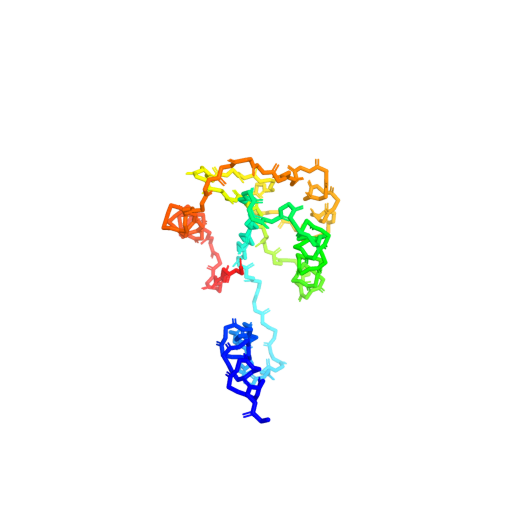 C CA . GLN A 1 95 ? 6.215 8.463 4.098 1.00 91.69 95 GLN A CA 1
ATOM 696 C C . GLN A 1 95 ? 6.307 7.429 2.966 1.00 91.69 95 GLN A C 1
ATOM 698 O O . GLN A 1 95 ? 7.405 6.987 2.620 1.00 91.69 95 GLN A O 1
ATOM 703 N N . VAL A 1 96 ? 5.171 7.051 2.377 1.00 91.56 96 VAL A N 1
ATOM 704 C CA . VAL A 1 96 ? 5.117 6.134 1.233 1.00 91.56 96 VAL A CA 1
ATOM 705 C C . VAL A 1 96 ? 5.727 6.779 -0.008 1.00 91.56 96 VAL A C 1
ATOM 707 O O . VAL A 1 96 ? 6.559 6.154 -0.652 1.00 91.56 96 VAL A O 1
ATOM 710 N N . GLU A 1 97 ? 5.393 8.029 -0.323 1.00 92.25 97 GLU A N 1
ATOM 711 C CA . GLU A 1 97 ? 5.952 8.765 -1.464 1.00 92.25 97 GLU A CA 1
ATOM 712 C C . GLU A 1 97 ? 7.477 8.886 -1.382 1.00 92.25 97 GLU A C 1
ATOM 714 O O . GLU A 1 97 ? 8.167 8.720 -2.393 1.00 92.25 97 GLU A O 1
ATOM 719 N N . ALA A 1 98 ? 7.999 9.131 -0.175 1.00 91.94 98 ALA A N 1
ATOM 720 C CA . ALA A 1 98 ? 9.430 9.231 0.083 1.00 91.94 98 ALA A CA 1
ATOM 721 C C . ALA A 1 98 ? 10.155 7.873 0.060 1.00 91.94 98 ALA A C 1
ATOM 723 O O . ALA A 1 98 ? 11.344 7.829 -0.247 1.00 91.94 98 ALA A O 1
ATOM 724 N N . GLY A 1 99 ? 9.475 6.782 0.429 1.00 88.19 99 GLY A N 1
ATOM 725 C CA . GLY A 1 99 ? 10.094 5.466 0.623 1.00 88.19 99 GLY A CA 1
ATOM 726 C C . GLY A 1 99 ? 9.856 4.450 -0.495 1.00 88.19 99 GLY A C 1
ATOM 727 O O . GLY A 1 99 ? 10.649 3.520 -0.637 1.00 88.19 99 GLY A O 1
ATOM 728 N N . TYR A 1 100 ? 8.774 4.593 -1.259 1.00 91.44 100 TYR A N 1
ATOM 729 C CA . TYR A 1 100 ? 8.426 3.693 -2.352 1.00 91.44 100 TYR A CA 1
ATOM 730 C C . TYR A 1 100 ? 9.392 3.904 -3.509 1.00 91.44 100 TYR A C 1
ATOM 732 O O . TYR A 1 100 ? 9.602 5.037 -3.937 1.00 91.44 100 TYR A O 1
ATOM 740 N N . GLU A 1 101 ? 9.971 2.836 -4.046 1.00 88.88 101 GLU A N 1
ATOM 741 C CA . GLU A 1 101 ? 10.905 2.883 -5.175 1.00 88.88 101 GLU A CA 1
ATOM 742 C C . GLU A 1 101 ? 10.686 1.689 -6.095 1.00 88.88 101 GLU A C 1
ATOM 744 O O . GLU A 1 101 ? 10.577 0.557 -5.628 1.00 88.88 101 GLU A O 1
ATOM 749 N N . ILE A 1 102 ? 10.656 1.938 -7.409 1.00 88.38 102 ILE A N 1
ATOM 750 C CA . ILE A 1 102 ? 10.600 0.855 -8.390 1.00 88.38 102 ILE A CA 1
ATOM 751 C C . ILE A 1 102 ? 11.951 0.150 -8.402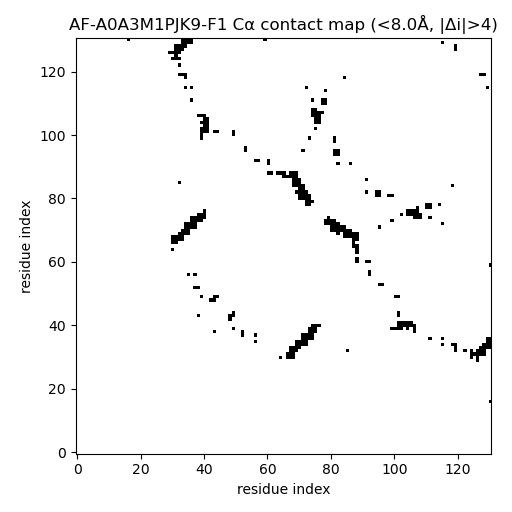 1.00 88.38 102 ILE A C 1
ATOM 753 O O . ILE A 1 102 ? 13.005 0.771 -8.541 1.00 88.38 102 ILE A O 1
ATOM 757 N N . THR A 1 103 ? 11.906 -1.164 -8.276 1.00 85.12 103 THR A N 1
ATOM 758 C CA . THR A 1 103 ? 13.064 -2.044 -8.307 1.00 85.12 103 THR A CA 1
ATOM 759 C C . THR A 1 103 ? 13.186 -2.709 -9.674 1.00 85.12 103 THR A C 1
ATOM 761 O O . THR A 1 103 ? 12.209 -2.885 -10.395 1.00 85.12 103 THR A O 1
ATOM 764 N N . ASN A 1 104 ? 14.395 -3.147 -10.025 1.00 81.06 104 ASN A N 1
ATOM 765 C CA . ASN A 1 104 ? 14.627 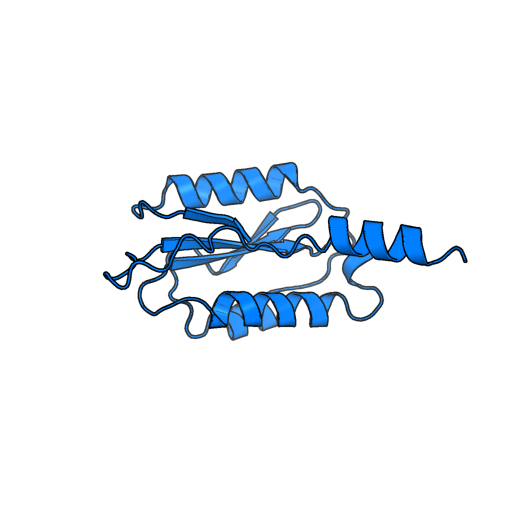-3.953 -11.230 1.00 81.06 104 ASN A CA 1
ATOM 766 C C . ASN A 1 104 ? 14.370 -5.455 -10.997 1.00 81.06 104 ASN A C 1
ATOM 768 O O . ASN A 1 104 ? 14.893 -6.290 -11.733 1.00 81.06 104 ASN A O 1
ATOM 772 N N . GLN A 1 105 ? 13.632 -5.804 -9.941 1.00 83.44 105 GLN A N 1
ATOM 773 C CA . GLN A 1 105 ? 13.373 -7.186 -9.547 1.00 83.44 105 GLN A CA 1
ATOM 774 C C . GLN A 1 105 ? 12.069 -7.714 -10.153 1.00 83.44 105 GLN A C 1
ATOM 776 O O . GLN A 1 105 ? 11.250 -6.957 -10.683 1.00 83.44 105 GLN A O 1
ATOM 781 N N . GLY A 1 106 ? 11.903 -9.037 -10.082 1.00 82.50 106 GLY A N 1
ATOM 782 C CA . GLY A 1 106 ? 10.652 -9.707 -10.430 1.00 82.50 106 GLY A CA 1
ATOM 783 C C . GLY A 1 106 ? 9.545 -9.439 -9.411 1.00 82.50 106 GLY A C 1
ATOM 784 O O . GLY A 1 106 ? 9.695 -8.623 -8.503 1.00 82.50 106 GLY A O 1
ATOM 785 N N . THR A 1 107 ? 8.434 -10.151 -9.559 1.00 85.12 107 THR A N 1
ATOM 786 C CA . THR A 1 107 ? 7.269 -10.018 -8.682 1.00 85.12 107 THR A CA 1
ATOM 787 C C . THR A 1 107 ? 7.043 -11.318 -7.933 1.00 85.12 107 THR A C 1
ATOM 789 O O . THR A 1 107 ? 6.872 -12.354 -8.573 1.00 85.12 107 THR A O 1
ATOM 792 N N . GLU A 1 108 ? 7.006 -11.266 -6.600 1.00 87.06 108 GLU A N 1
ATOM 793 C CA . GLU A 1 108 ? 6.685 -12.422 -5.770 1.00 87.06 108 GLU A CA 1
ATOM 794 C C . GLU A 1 108 ? 5.576 -12.124 -4.753 1.00 87.06 108 GLU A C 1
ATOM 796 O O . GLU A 1 108 ? 5.800 -11.722 -3.610 1.00 87.06 108 GLU A O 1
ATOM 801 N N . TYR A 1 109 ? 4.340 -12.357 -5.197 1.00 85.50 109 TYR A N 1
ATOM 802 C CA . TYR A 1 109 ? 3.126 -12.093 -4.423 1.00 85.50 109 TYR A CA 1
ATOM 803 C C . TYR A 1 109 ? 2.964 -13.016 -3.213 1.00 85.50 109 TYR A C 1
ATOM 805 O O . TYR A 1 109 ? 2.385 -12.601 -2.211 1.00 85.50 109 TYR A O 1
ATOM 813 N N . GLY A 1 110 ? 3.448 -14.262 -3.286 1.00 86.81 110 GLY A N 1
ATOM 814 C CA . GLY A 1 110 ? 3.258 -15.243 -2.217 1.00 86.81 110 GLY A CA 1
ATOM 815 C C . GLY A 1 110 ? 3.917 -14.793 -0.916 1.00 86.81 110 GLY A C 1
ATOM 816 O O . GLY A 1 110 ? 3.280 -14.772 0.135 1.00 86.81 110 GLY A O 1
ATOM 817 N N . GLN A 1 111 ? 5.173 -14.353 -1.003 1.00 87.25 111 GLN A N 1
ATOM 818 C CA . GLN A 1 111 ? 5.910 -13.816 0.144 1.00 87.25 111 GLN A CA 1
ATOM 819 C C . GLN A 1 111 ? 5.297 -12.514 0.672 1.00 87.25 111 GLN A C 1
ATOM 821 O O . GLN A 1 111 ? 5.192 -12.33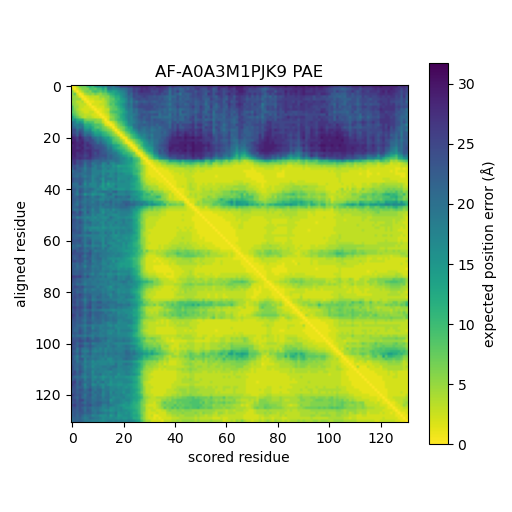6 1.885 1.00 87.25 111 GLN A O 1
ATOM 826 N N . ALA A 1 112 ? 4.851 -11.630 -0.225 1.00 87.81 112 ALA A N 1
ATOM 827 C CA . ALA A 1 112 ? 4.217 -10.371 0.158 1.00 87.81 112 ALA A CA 1
ATOM 828 C C . ALA A 1 112 ? 2.920 -10.602 0.947 1.00 87.81 112 ALA A C 1
ATOM 830 O O . ALA A 1 112 ? 2.706 -9.980 1.988 1.00 87.81 112 ALA A O 1
ATOM 831 N N . LEU A 1 113 ? 2.086 -11.541 0.492 1.00 90.06 113 LEU A N 1
ATOM 832 C CA . LEU A 1 113 ? 0.828 -11.864 1.155 1.00 90.06 113 LEU A CA 1
ATOM 833 C C . LEU A 1 113 ? 1.058 -12.527 2.516 1.00 90.06 113 LEU A C 1
ATOM 835 O O . LEU A 1 113 ? 0.421 -12.137 3.488 1.00 90.06 113 LEU A O 1
ATOM 839 N N . LEU A 1 114 ? 2.010 -13.461 2.617 1.00 90.62 114 LEU A N 1
ATOM 840 C CA . LEU A 1 114 ? 2.372 -14.080 3.897 1.00 90.62 114 LEU A CA 1
ATOM 841 C C . LEU A 1 114 ? 2.888 -13.048 4.909 1.00 90.62 114 LEU A C 1
ATOM 843 O O . LEU A 1 114 ? 2.548 -13.114 6.090 1.00 90.62 114 LEU A O 1
ATOM 847 N N . ALA A 1 115 ? 3.682 -12.076 4.455 1.00 89.25 115 ALA A N 1
ATOM 848 C CA . ALA A 1 115 ? 4.166 -10.997 5.307 1.00 89.25 115 ALA A CA 1
ATOM 849 C C . ALA A 1 115 ? 3.019 -10.083 5.778 1.00 89.25 115 ALA A C 1
ATOM 851 O O . ALA A 1 115 ? 2.949 -9.740 6.959 1.00 89.25 115 ALA A O 1
ATOM 852 N N . ALA A 1 116 ? 2.088 -9.741 4.883 1.00 89.44 116 ALA A N 1
ATOM 853 C CA . ALA A 1 116 ? 0.895 -8.971 5.226 1.00 89.44 116 ALA A CA 1
ATOM 854 C C . ALA A 1 116 ? -0.010 -9.717 6.222 1.00 89.44 116 ALA A C 1
ATOM 856 O O . ALA A 1 116 ? -0.469 -9.133 7.205 1.00 89.44 116 ALA A O 1
ATOM 857 N N . GLU A 1 117 ? -0.226 -11.017 6.012 1.00 88.88 117 GLU A N 1
ATOM 858 C CA . GLU A 1 117 ? -0.991 -11.868 6.923 1.00 88.88 117 GLU A CA 1
ATOM 859 C C . GLU A 1 117 ? -0.345 -11.957 8.306 1.00 88.88 117 GLU A C 1
ATOM 861 O O . GLU A 1 117 ? -1.057 -11.861 9.304 1.00 88.88 117 GLU A O 1
ATOM 866 N N . ALA A 1 118 ? 0.984 -12.080 8.389 1.00 90.38 118 ALA A N 1
ATOM 867 C CA . ALA A 1 118 ? 1.697 -12.097 9.665 1.00 90.38 118 ALA A CA 1
ATOM 868 C C . ALA A 1 118 ? 1.470 -10.798 10.458 1.00 90.38 118 ALA A C 1
ATOM 870 O O . ALA A 1 118 ? 1.103 -10.846 11.633 1.00 90.38 118 ALA A O 1
ATOM 871 N N . VAL A 1 119 ? 1.583 -9.641 9.796 1.00 88.69 119 VAL A N 1
ATOM 872 C CA . VAL A 1 119 ? 1.310 -8.331 10.411 1.00 88.69 119 VAL A CA 1
ATOM 873 C C . VAL A 1 119 ? -0.142 -8.224 10.879 1.00 88.69 119 VAL A C 1
ATOM 875 O O . VAL A 1 119 ? -0.422 -7.746 11.980 1.00 88.69 119 VAL A O 1
ATOM 878 N N . LEU A 1 120 ? -1.092 -8.679 10.062 1.00 88.00 120 LEU A N 1
ATOM 879 C CA . LEU A 1 120 ? -2.501 -8.675 10.439 1.00 88.00 120 LEU A CA 1
ATOM 880 C C . LEU A 1 120 ? -2.788 -9.640 11.586 1.00 88.00 120 LEU A C 1
ATOM 882 O O . LEU A 1 120 ? -3.623 -9.330 12.433 1.00 88.00 120 LEU A O 1
ATOM 886 N N . PHE A 1 121 ? -2.119 -10.789 11.651 1.00 88.94 121 PHE A N 1
ATOM 887 C CA . PHE A 1 121 ? -2.303 -11.772 12.715 1.00 88.94 121 PHE A CA 1
ATOM 888 C C . PHE A 1 121 ? -1.937 -11.200 14.089 1.00 88.94 121 PHE A C 1
ATOM 890 O O . PHE A 1 121 ? -2.711 -11.366 15.030 1.00 88.94 121 PHE A O 1
ATOM 897 N N . GLU A 1 122 ? -0.836 -10.451 14.178 1.00 88.31 122 GLU A N 1
ATOM 898 C CA . GLU A 1 122 ? -0.390 -9.770 15.405 1.00 88.31 122 GLU A CA 1
ATOM 899 C C . GLU A 1 122 ? -1.313 -8.621 15.840 1.00 88.31 122 GLU A C 1
ATOM 901 O O . GLU A 1 122 ? -1.280 -8.167 16.986 1.00 88.31 122 GLU A O 1
ATOM 906 N N . SER A 1 123 ? -2.160 -8.147 14.929 1.00 85.75 123 SER A N 1
ATOM 907 C CA . SER A 1 123 ? -3.031 -7.010 15.167 1.00 85.75 123 SER A CA 1
ATOM 908 C C . SER A 1 123 ? -4.214 -7.348 16.090 1.00 85.75 123 SER A C 1
ATOM 910 O O . SER A 1 123 ? -4.910 -8.345 15.849 1.00 85.75 123 SER A O 1
ATOM 912 N N . PRO A 1 124 ? -4.515 -6.503 17.101 1.00 85.44 124 PRO A N 1
ATOM 913 C CA . PRO A 1 124 ? -5.604 -6.739 18.052 1.00 85.44 124 PRO A CA 1
ATOM 914 C C . PRO A 1 124 ? -6.997 -6.409 17.491 1.00 85.44 124 PRO A C 1
ATOM 916 O O . PRO A 1 124 ? -7.991 -6.605 18.186 1.00 85.44 124 PRO A O 1
ATOM 919 N N . PHE A 1 125 ? -7.092 -5.870 16.271 1.00 83.69 125 PHE A N 1
ATOM 920 C CA . PHE A 1 125 ? -8.369 -5.508 15.652 1.00 83.69 125 PHE A CA 1
ATOM 921 C C . PHE A 1 125 ? -9.080 -6.741 15.091 1.00 83.69 125 PHE A C 1
ATOM 923 O O . PHE A 1 125 ? -8.453 -7.614 14.494 1.00 83.69 125 PHE A O 1
ATOM 930 N N . GLU A 1 126 ? -10.403 -6.794 15.246 1.00 82.06 126 GLU A N 1
ATOM 931 C CA . GLU A 1 126 ? -11.224 -7.878 14.691 1.00 82.06 126 GLU A CA 1
ATOM 932 C C . GLU A 1 126 ? -11.365 -7.764 13.167 1.00 82.06 126 GLU A C 1
ATOM 934 O O . GLU A 1 126 ? -11.322 -8.767 12.456 1.00 82.06 126 GLU A O 1
ATOM 939 N N . ALA A 1 127 ? -11.489 -6.535 12.658 1.00 84.56 127 ALA A N 1
ATOM 940 C CA . ALA A 1 127 ? -11.541 -6.254 11.230 1.00 84.56 127 ALA A CA 1
ATOM 941 C C . ALA A 1 127 ? -10.122 -6.102 10.657 1.00 84.56 127 ALA A C 1
ATOM 943 O O . ALA A 1 127 ? -9.341 -5.266 11.122 1.00 84.56 127 ALA A O 1
ATOM 944 N N . LYS A 1 128 ? -9.803 -6.919 9.646 1.00 87.00 128 LYS A N 1
ATOM 945 C CA . LYS A 1 128 ? -8.481 -7.027 9.012 1.00 87.00 128 LYS A CA 1
ATOM 946 C C . LYS A 1 128 ? -8.640 -7.034 7.494 1.00 87.00 128 LYS A C 1
ATOM 948 O O . LYS A 1 128 ? -9.444 -7.805 6.973 1.00 87.00 128 LYS A O 1
ATOM 953 N N . GLU A 1 129 ? -7.893 -6.188 6.796 1.00 87.75 129 GLU A N 1
ATOM 954 C CA . GLU A 1 129 ? -7.984 -6.028 5.341 1.00 87.75 129 GLU A CA 1
ATOM 955 C C . GLU A 1 129 ? -6.593 -5.907 4.704 1.00 87.75 129 GLU A C 1
ATOM 957 O O . GLU A 1 129 ? -5.673 -5.340 5.296 1.00 87.75 129 GLU A O 1
ATOM 962 N N . ILE A 1 130 ? -6.456 -6.435 3.487 1.00 88.06 130 ILE A N 1
ATOM 963 C CA . ILE A 1 130 ? -5.262 -6.304 2.643 1.00 88.06 130 ILE A CA 1
ATOM 964 C C . ILE A 1 130 ? -5.704 -5.654 1.331 1.00 88.06 130 ILE A C 1
ATOM 966 O O . ILE A 1 130 ? -6.694 -6.104 0.744 1.00 88.06 130 ILE A O 1
ATOM 970 N N . TYR A 1 131 ? -4.984 -4.617 0.907 1.00 84.44 131 TYR A N 1
ATOM 971 C CA . TYR A 1 131 ? -5.144 -3.923 -0.372 1.00 84.44 131 TYR A CA 1
ATOM 972 C C . TYR A 1 131 ? -3.922 -4.138 -1.255 1.00 84.44 131 TYR A C 1
ATOM 974 O O . TYR A 1 131 ? -2.796 -4.096 -0.705 1.00 84.44 131 TYR A O 1
#

Nearest PDB structures (foldseek):
  6pyx-assembly2_B  TM=7.876E-01  e=6.478E-05  Homo sapiens
  6fpy-assembly2_B  TM=7.805E-01  e=6.909E-05  Homo sapiens
  6fpz-assembly2_B  TM=7.839E-01  e=1.599E-04  Homo sapiens
  6fpy-assembly1_A  TM=7.311E-01  e=5.693E-05  Homo sapiens
  6ylh-assembly1_v  TM=6.175E-01  e=2.619E-02  Saccharomyces cerevisiae

Mean predicted aligned error: 10.17 Å

Radius of gyration: 15.91 Å; Cα contacts (8 Å, |Δi|>4): 188; chains: 1; bounding box: 40×27×51 Å